Protein AF-A0A2W6C4I3-F1 (afdb_monomer_lite)

Foldseek 3Di:
DVQCVVVVWDWDDDPDFKIFTHDPPQTKIKGFAPFQVRLVVCVVVVVQPCWDRQTRMTIRRHNPDPVSVVSVSVVCNVVNDD

Structure (mmCIF, N/CA/C/O backbone):
data_AF-A0A2W6C4I3-F1
#
_entry.id   AF-A0A2W6C4I3-F1
#
loop_
_atom_site.group_PDB
_atom_site.id
_atom_site.type_symbol
_atom_site.label_atom_id
_atom_site.label_alt_id
_atom_site.label_comp_id
_atom_site.label_asym_id
_atom_site.label_entity_id
_atom_site.label_seq_id
_atom_site.pdbx_PDB_ins_code
_atom_site.Cartn_x
_atom_site.Cartn_y
_atom_site.Cartn_z
_atom_site.occupancy
_atom_site.B_iso_or_equiv
_atom_site.auth_seq_id
_atom_site.auth_comp_id
_atom_site.auth_asym_id
_atom_site.auth_atom_id
_atom_site.pdbx_PDB_model_num
ATOM 1 N N . MET A 1 1 ? 2.021 -11.015 0.546 1.00 58.78 1 MET A N 1
ATOM 2 C CA . MET A 1 1 ? 3.484 -11.021 0.301 1.00 58.78 1 MET A CA 1
ATOM 3 C C . MET A 1 1 ? 3.943 -12.115 -0.659 1.00 58.78 1 MET A C 1
ATOM 5 O O . MET A 1 1 ? 4.753 -11.818 -1.523 1.00 58.78 1 MET A O 1
ATOM 9 N N . ALA A 1 2 ? 3.445 -13.355 -0.553 1.00 71.50 2 ALA A N 1
ATOM 10 C CA . ALA A 1 2 ? 3.852 -14.434 -1.464 1.00 71.50 2 ALA A CA 1
ATOM 11 C C . ALA A 1 2 ? 3.561 -14.137 -2.948 1.00 71.50 2 ALA A C 1
ATOM 13 O O . ALA A 1 2 ? 4.394 -14.454 -3.785 1.00 71.50 2 ALA A O 1
ATOM 14 N N . CYS A 1 3 ? 2.433 -13.487 -3.269 1.00 78.31 3 CYS A N 1
ATOM 15 C CA . CYS A 1 3 ? 2.086 -13.219 -4.666 1.00 78.31 3 CYS A CA 1
ATOM 16 C C . CYS A 1 3 ? 2.932 -12.090 -5.298 1.00 78.31 3 CYS A C 1
ATOM 18 O O . CYS A 1 3 ? 3.475 -12.295 -6.369 1.00 78.31 3 CYS A O 1
ATOM 20 N N . LEU A 1 4 ? 3.238 -11.003 -4.573 1.00 78.94 4 LEU A N 1
ATOM 21 C CA . LEU A 1 4 ? 4.181 -9.968 -5.045 1.00 78.94 4 LEU A CA 1
ATOM 22 C C . LEU A 1 4 ? 5.572 -10.540 -5.355 1.00 78.94 4 LEU A C 1
ATOM 24 O O . LEU A 1 4 ? 6.203 -10.170 -6.339 1.00 78.94 4 LEU A O 1
ATOM 28 N N . ARG A 1 5 ? 6.044 -11.483 -4.528 1.00 74.44 5 ARG A N 1
ATOM 29 C CA . ARG A 1 5 ? 7.312 -12.182 -4.778 1.00 74.44 5 ARG A CA 1
ATOM 30 C C . ARG A 1 5 ? 7.227 -13.154 -5.959 1.00 74.44 5 ARG A C 1
ATOM 32 O O . ARG A 1 5 ? 8.247 -13.391 -6.596 1.00 74.44 5 ARG A O 1
ATOM 39 N N . ALA A 1 6 ? 6.049 -13.716 -6.235 1.00 74.69 6 ALA A N 1
ATOM 40 C CA . ALA A 1 6 ? 5.816 -14.574 -7.396 1.00 74.69 6 ALA A CA 1
ATOM 41 C C . ALA A 1 6 ? 5.833 -13.774 -8.710 1.00 74.69 6 ALA A C 1
ATOM 43 O O . ALA A 1 6 ? 6.347 -14.274 -9.705 1.00 74.69 6 ALA A O 1
ATOM 44 N N . ASP A 1 7 ? 5.388 -12.516 -8.678 1.00 74.75 7 ASP A N 1
ATOM 45 C CA . ASP A 1 7 ? 5.451 -11.579 -9.810 1.00 74.75 7 ASP A CA 1
ATOM 46 C C . ASP A 1 7 ? 6.811 -10.861 -9.935 1.00 74.75 7 ASP A C 1
ATOM 48 O O . ASP A 1 7 ? 6.952 -9.884 -10.665 1.00 74.75 7 ASP A O 1
ATOM 52 N N . HIS A 1 8 ? 7.845 -11.347 -9.235 1.00 76.81 8 HIS A N 1
ATOM 53 C CA . HIS A 1 8 ? 9.205 -10.791 -9.242 1.00 76.81 8 HIS A CA 1
ATOM 54 C C . HIS A 1 8 ? 9.308 -9.316 -8.810 1.00 76.81 8 HIS A C 1
ATOM 56 O O . HIS A 1 8 ? 10.321 -8.661 -9.073 1.00 76.81 8 HIS A O 1
ATOM 62 N N . LEU A 1 9 ? 8.312 -8.801 -8.085 1.00 78.31 9 LEU A N 1
ATOM 63 C CA . LEU A 1 9 ? 8.372 -7.460 -7.519 1.00 78.31 9 LEU A CA 1
ATOM 64 C C . LEU A 1 9 ? 9.282 -7.460 -6.289 1.00 78.31 9 LEU A C 1
ATOM 66 O O . LEU A 1 9 ? 9.140 -8.270 -5.366 1.00 78.31 9 LEU A O 1
ATOM 70 N N . ALA A 1 10 ? 10.236 -6.529 -6.273 1.00 83.06 10 ALA A N 1
ATOM 71 C CA . ALA A 1 10 ? 11.059 -6.287 -5.099 1.00 83.06 10 ALA A CA 1
ATOM 72 C C . ALA A 1 10 ? 10.165 -5.744 -3.983 1.00 83.06 10 ALA A C 1
ATOM 74 O O . ALA A 1 10 ? 9.441 -4.776 -4.191 1.00 83.06 10 ALA A O 1
ATOM 75 N N . VAL A 1 11 ? 10.211 -6.358 -2.803 1.00 86.19 11 VAL A N 1
ATOM 76 C CA . VAL A 1 11 ? 9.475 -5.866 -1.639 1.00 86.19 11 VAL A CA 1
ATOM 77 C C . VAL A 1 11 ? 10.423 -5.724 -0.465 1.00 86.19 11 VAL A C 1
ATOM 79 O O . VAL A 1 11 ? 11.113 -6.680 -0.106 1.00 86.19 11 VAL A O 1
ATOM 82 N N . ALA A 1 12 ? 10.429 -4.540 0.134 1.00 86.69 12 ALA A N 1
ATOM 83 C CA . ALA A 1 12 ? 11.175 -4.227 1.338 1.00 86.69 12 ALA A CA 1
ATOM 84 C C . ALA A 1 12 ? 10.208 -3.785 2.438 1.00 86.69 12 ALA A C 1
ATOM 86 O O . ALA A 1 12 ? 9.334 -2.955 2.209 1.00 86.69 12 ALA A O 1
ATOM 87 N N . GLU A 1 13 ? 10.367 -4.323 3.641 1.00 85.81 13 GLU A N 1
ATOM 88 C CA . GLU A 1 13 ? 9.648 -3.823 4.812 1.00 85.81 13 GLU A CA 1
ATOM 89 C C . GLU A 1 13 ? 10.226 -2.461 5.211 1.00 85.81 13 GLU A C 1
ATOM 91 O O . GLU A 1 13 ? 11.444 -2.288 5.298 1.00 85.81 13 GLU A O 1
ATOM 96 N N . VAL A 1 14 ? 9.351 -1.479 5.415 1.00 84.75 14 VAL A N 1
ATOM 97 C CA . VAL A 1 14 ? 9.716 -0.117 5.805 1.00 84.75 14 VAL A CA 1
ATOM 98 C C . VAL A 1 14 ? 8.949 0.223 7.074 1.00 84.75 14 VAL A C 1
ATOM 100 O O . VAL A 1 14 ? 7.801 0.647 7.032 1.00 84.75 14 VAL A O 1
ATOM 103 N N . GLY A 1 15 ? 9.593 0.033 8.223 1.00 82.19 15 GLY A N 1
ATOM 104 C CA . GLY A 1 15 ? 8.942 0.180 9.526 1.00 82.19 15 GLY A CA 1
ATOM 105 C C . GLY A 1 15 ? 8.191 -1.083 9.956 1.00 82.19 15 GLY A C 1
ATOM 106 O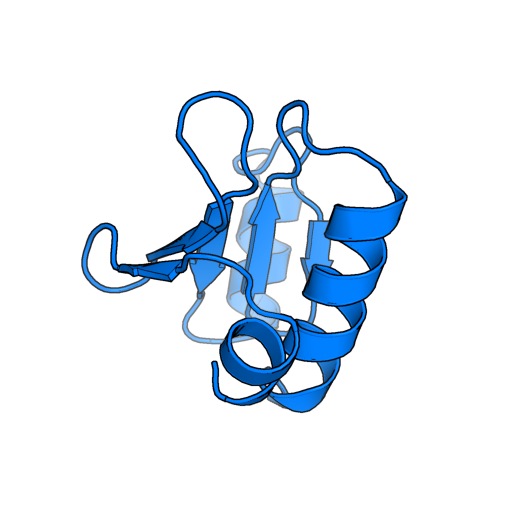 O . GLY A 1 15 ? 8.461 -2.169 9.455 1.00 82.19 15 GLY A O 1
ATOM 107 N N . GLN A 1 16 ? 7.296 -0.943 10.937 1.00 81.38 16 GLN A N 1
ATOM 108 C CA . GLN A 1 16 ? 6.582 -2.081 11.536 1.00 81.38 16 GLN A CA 1
ATOM 109 C C . GLN A 1 16 ? 5.323 -2.476 10.759 1.00 81.38 16 GLN A C 1
ATOM 111 O O . GLN A 1 16 ? 5.031 -3.660 10.652 1.00 81.38 16 GLN A O 1
ATOM 116 N N . ASP A 1 17 ? 4.633 -1.494 10.175 1.00 86.00 17 ASP A N 1
ATOM 117 C CA . ASP A 1 17 ? 3.338 -1.690 9.517 1.00 86.00 17 ASP A CA 1
ATOM 118 C C . ASP A 1 17 ? 3.328 -1.147 8.082 1.00 86.00 17 ASP A C 1
ATOM 120 O O . ASP A 1 17 ? 2.280 -0.797 7.549 1.00 86.00 17 ASP A O 1
ATOM 124 N N . ALA A 1 18 ? 4.487 -1.023 7.433 1.00 87.19 18 ALA A N 1
ATOM 125 C CA . ALA A 1 18 ? 4.554 -0.552 6.055 1.00 87.19 18 ALA A CA 1
ATOM 126 C C . ALA A 1 18 ? 5.602 -1.293 5.228 1.00 87.19 18 ALA A C 1
ATOM 128 O O . ALA A 1 18 ? 6.564 -1.867 5.740 1.00 87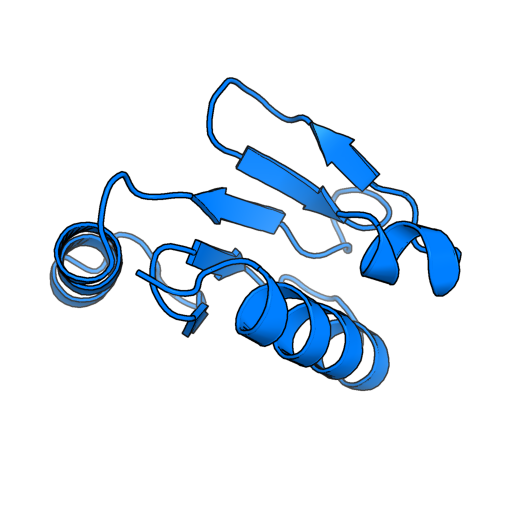.19 18 ALA A O 1
ATOM 129 N N . MET A 1 19 ? 5.379 -1.322 3.919 1.00 89.94 19 MET A N 1
ATOM 130 C CA . MET A 1 19 ? 6.208 -2.031 2.954 1.00 89.94 19 MET A CA 1
ATOM 131 C C . MET A 1 19 ? 6.349 -1.206 1.678 1.00 89.94 19 MET A C 1
ATOM 133 O O . MET A 1 19 ? 5.374 -0.682 1.150 1.00 89.94 19 MET A O 1
ATOM 137 N N . GLN A 1 20 ? 7.570 -1.110 1.171 1.00 89.00 20 GLN A N 1
ATOM 138 C CA . GLN A 1 20 ? 7.891 -0.546 -0.130 1.00 89.00 20 GLN A CA 1
ATOM 139 C C . GLN A 1 20 ? 7.898 -1.664 -1.168 1.00 89.00 20 GLN A C 1
ATOM 141 O O . GLN A 1 20 ? 8.560 -2.687 -0.987 1.00 89.00 20 GLN A O 1
ATOM 146 N N . ILE A 1 21 ? 7.197 -1.442 -2.269 1.00 88.50 21 ILE A N 1
ATOM 147 C CA . ILE A 1 21 ? 7.209 -2.303 -3.445 1.00 88.50 21 ILE A CA 1
ATOM 148 C C . ILE A 1 21 ? 7.999 -1.571 -4.536 1.00 88.50 21 ILE A C 1
ATOM 150 O O . ILE A 1 21 ? 7.909 -0.351 -4.675 1.00 88.50 21 ILE A O 1
ATOM 154 N N . GLY A 1 22 ? 8.857 -2.289 -5.252 1.00 84.94 22 GLY A N 1
ATOM 155 C CA . GLY A 1 22 ? 9.783 -1.704 -6.216 1.00 84.94 22 GLY A CA 1
ATOM 156 C C . GLY A 1 22 ? 10.842 -0.806 -5.564 1.00 84.94 22 GLY A C 1
ATOM 157 O O . GLY A 1 22 ? 11.236 -0.985 -4.409 1.00 84.94 22 GLY A O 1
ATOM 158 N N . THR A 1 23 ? 11.342 0.165 -6.326 1.00 82.31 23 THR A N 1
ATOM 159 C CA . THR A 1 23 ? 12.402 1.087 -5.892 1.00 82.31 23 THR A CA 1
ATOM 160 C C . THR A 1 23 ? 11.839 2.453 -5.510 1.00 82.31 23 THR A C 1
ATOM 162 O O . THR A 1 23 ? 11.155 3.088 -6.309 1.00 82.31 23 THR A O 1
ATOM 165 N N . SER A 1 24 ? 12.186 2.955 -4.325 1.00 76.88 24 SER A N 1
ATOM 166 C CA . SER A 1 24 ? 11.917 4.350 -3.944 1.00 76.88 24 SER A CA 1
ATOM 167 C C . SER A 1 24 ? 12.702 5.323 -4.850 1.00 76.88 24 SER A C 1
ATOM 169 O O . SER A 1 24 ? 13.841 5.008 -5.207 1.00 76.88 24 SER A O 1
ATOM 171 N N . PRO A 1 25 ? 12.150 6.495 -5.230 1.00 78.00 25 PRO A N 1
ATOM 172 C CA . PRO A 1 25 ? 10.860 7.061 -4.813 1.00 78.00 25 PRO A CA 1
ATOM 173 C C . PRO A 1 25 ? 9.678 6.724 -5.737 1.00 78.00 25 PRO A C 1
ATOM 175 O O . PRO A 1 25 ? 8.576 7.200 -5.498 1.00 78.00 25 PRO A O 1
ATOM 178 N N . SER A 1 26 ? 9.893 5.963 -6.812 1.00 82.12 26 SER A N 1
ATOM 179 C CA . SER A 1 26 ? 8.868 5.734 -7.838 1.00 82.12 26 SER A CA 1
ATOM 180 C C . SER A 1 26 ? 7.944 4.554 -7.545 1.00 82.12 26 SER A C 1
ATOM 182 O O . SER A 1 26 ? 6.822 4.547 -8.032 1.00 82.12 26 SER A O 1
ATOM 184 N N . GLY A 1 27 ? 8.410 3.556 -6.794 1.00 84.38 27 GLY A N 1
ATOM 185 C CA . GLY A 1 27 ? 7.640 2.353 -6.489 1.00 84.38 27 GLY A CA 1
ATOM 186 C C . GLY A 1 27 ? 6.545 2.597 -5.444 1.00 84.38 27 GLY A C 1
ATOM 187 O O . GLY A 1 27 ? 6.701 3.493 -4.606 1.00 84.38 27 GLY A O 1
ATOM 188 N N . PRO A 1 28 ? 5.469 1.793 -5.438 1.00 89.88 28 PRO A N 1
ATOM 189 C CA . PRO A 1 28 ? 4.362 1.993 -4.518 1.00 89.88 28 PRO A CA 1
ATOM 190 C C . PRO A 1 28 ? 4.741 1.662 -3.068 1.00 89.88 28 PRO A C 1
ATOM 192 O O . PRO A 1 28 ? 5.578 0.798 -2.798 1.00 89.88 28 PRO A O 1
ATOM 195 N N . THR A 1 29 ? 4.089 2.316 -2.110 1.00 90.31 29 THR A N 1
ATOM 196 C CA . THR A 1 29 ? 4.213 1.990 -0.680 1.00 90.31 29 THR A CA 1
ATOM 197 C C . THR A 1 29 ? 2.879 1.470 -0.166 1.00 90.31 29 THR A C 1
ATOM 199 O O . THR A 1 29 ? 1.837 2.018 -0.495 1.00 90.31 29 THR A O 1
ATOM 202 N N . VAL A 1 30 ? 2.887 0.444 0.674 1.00 89.19 30 VAL A N 1
ATOM 203 C CA . VAL A 1 30 ? 1.690 -0.082 1.332 1.00 89.19 30 VAL A CA 1
ATOM 204 C C . VAL A 1 30 ? 1.831 0.103 2.831 1.00 89.19 30 VAL A C 1
ATOM 206 O O . VAL A 1 30 ? 2.809 -0.367 3.404 1.00 89.19 30 VAL A O 1
ATOM 209 N N . ALA A 1 31 ? 0.858 0.744 3.468 1.00 89.31 31 ALA A N 1
ATOM 210 C CA . ALA A 1 31 ? 0.742 0.810 4.921 1.00 89.31 31 ALA A CA 1
ATOM 211 C C . ALA A 1 31 ? -0.423 -0.070 5.390 1.00 89.31 31 ALA A C 1
ATOM 213 O O . ALA A 1 31 ? -1.481 -0.077 4.769 1.00 89.31 31 ALA A O 1
ATOM 214 N N . PHE A 1 32 ? -0.251 -0.806 6.479 1.00 87.81 32 PHE A N 1
ATOM 215 C CA . PHE A 1 32 ? -1.259 -1.689 7.050 1.00 87.81 32 PHE A CA 1
ATOM 216 C C . PHE A 1 32 ? -1.827 -1.055 8.311 1.00 87.81 32 PHE A C 1
ATOM 218 O O . PHE A 1 32 ? -1.105 -0.708 9.240 1.00 87.81 32 PHE A O 1
ATOM 225 N N . ALA A 1 33 ? -3.143 -0.907 8.348 1.00 86.81 33 ALA A N 1
ATOM 226 C CA . ALA A 1 33 ? -3.864 -0.532 9.546 1.00 86.81 33 ALA A CA 1
ATOM 227 C C . ALA A 1 33 ? -4.302 -1.793 10.316 1.00 86.81 33 ALA A C 1
ATOM 229 O O . ALA A 1 33 ? -4.502 -2.853 9.716 1.00 86.81 33 ALA A O 1
ATOM 230 N N . PRO A 1 34 ? -4.546 -1.690 11.636 1.00 85.38 34 PRO A N 1
ATOM 231 C CA . PRO A 1 34 ? -4.999 -2.828 12.438 1.00 85.38 34 PRO A CA 1
ATOM 232 C C . PRO A 1 34 ? -6.341 -3.420 11.983 1.00 85.38 34 PRO A C 1
ATOM 234 O O . PRO A 1 34 ? -6.607 -4.597 12.211 1.00 85.38 34 PRO A O 1
ATOM 237 N N . THR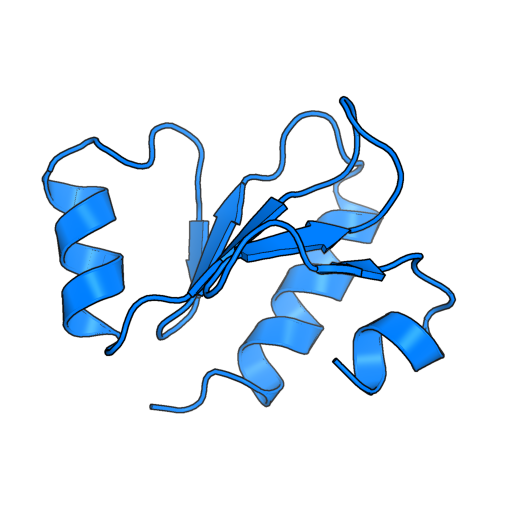 A 1 35 ? -7.209 -2.606 11.370 1.00 83.88 35 THR A N 1
ATOM 238 C CA . THR A 1 35 ? -8.522 -3.026 10.859 1.00 83.88 35 THR A CA 1
ATOM 239 C C . THR A 1 35 ? -8.885 -2.269 9.577 1.00 83.88 35 THR A C 1
ATOM 241 O O . THR A 1 35 ? -8.375 -1.165 9.359 1.00 83.88 35 THR A O 1
ATOM 244 N N . PRO A 1 36 ? -9.816 -2.792 8.755 1.00 83.38 36 PRO A N 1
ATOM 245 C CA . PRO A 1 3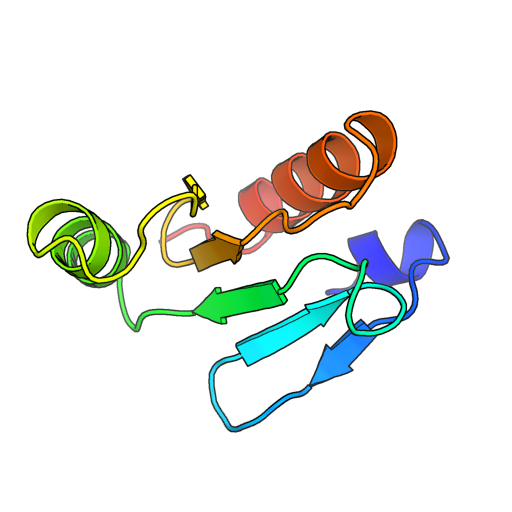6 ? -10.350 -2.051 7.612 1.00 83.38 36 PRO A CA 1
ATOM 246 C C . PRO A 1 36 ? -10.980 -0.708 7.997 1.00 83.38 36 PRO A C 1
ATOM 248 O O . PRO A 1 36 ? -10.776 0.292 7.316 1.00 83.38 36 PRO A O 1
ATOM 251 N N . GLY A 1 37 ? -11.682 -0.656 9.134 1.00 82.25 37 GLY A N 1
ATOM 252 C CA . GLY A 1 37 ? -12.255 0.591 9.649 1.00 82.25 37 GLY A CA 1
ATOM 253 C C . GLY A 1 37 ? -11.188 1.630 10.005 1.00 82.25 37 GLY A C 1
ATOM 254 O O . GLY A 1 37 ? -11.386 2.816 9.759 1.00 82.25 37 GLY A O 1
ATOM 255 N N . ALA A 1 38 ? -10.032 1.198 10.518 1.00 84.62 38 ALA A N 1
ATOM 256 C CA . ALA A 1 38 ? -8.906 2.092 10.779 1.00 84.62 38 ALA A CA 1
ATOM 257 C C . ALA A 1 38 ? -8.275 2.615 9.477 1.00 84.62 38 ALA A C 1
ATOM 259 O O . ALA A 1 38 ? -7.979 3.801 9.389 1.00 84.62 38 ALA A O 1
ATOM 260 N N . ALA A 1 39 ? -8.127 1.773 8.447 1.00 85.38 39 ALA A N 1
ATOM 261 C CA . ALA A 1 39 ? -7.631 2.218 7.139 1.00 85.38 39 ALA A CA 1
ATOM 262 C C . ALA A 1 39 ? -8.575 3.244 6.487 1.00 85.38 39 ALA A C 1
ATOM 264 O O . ALA A 1 39 ? -8.130 4.273 5.981 1.00 85.38 39 ALA A O 1
ATOM 265 N N . GLN A 1 40 ? -9.888 3.009 6.569 1.00 81.56 40 GLN A N 1
ATOM 266 C CA . GLN A 1 40 ? -10.903 3.959 6.104 1.00 81.56 40 GLN A CA 1
ATOM 267 C C . GLN A 1 40 ? -10.878 5.270 6.894 1.00 81.56 40 GLN A C 1
ATOM 269 O O . GLN A 1 40 ? -11.031 6.336 6.301 1.00 81.56 40 GLN A O 1
ATOM 274 N N . ALA A 1 41 ? -10.652 5.216 8.210 1.00 82.12 41 ALA A N 1
ATOM 275 C CA . ALA A 1 41 ? -10.523 6.417 9.031 1.00 82.12 41 ALA A CA 1
ATOM 276 C C . ALA A 1 41 ? -9.357 7.299 8.558 1.00 82.12 41 ALA A C 1
ATOM 278 O O . ALA A 1 41 ? -9.544 8.497 8.382 1.00 82.12 41 ALA A O 1
ATOM 279 N N . LEU A 1 42 ? -8.202 6.705 8.230 1.00 81.62 42 LEU A N 1
ATOM 280 C CA . LEU A 1 42 ? -7.063 7.445 7.670 1.00 81.62 42 LEU A CA 1
ATOM 281 C C . LEU A 1 42 ? -7.415 8.135 6.336 1.00 81.62 42 LEU A C 1
ATOM 283 O O . LEU A 1 42 ? -6.930 9.235 6.057 1.00 81.62 42 LEU A O 1
ATOM 287 N N . GLN A 1 43 ? -8.275 7.513 5.521 1.00 78.94 43 GLN A N 1
ATOM 288 C CA . GLN A 1 43 ? -8.776 8.111 4.281 1.00 78.94 43 GLN A CA 1
ATOM 289 C C . GLN A 1 43 ? -9.722 9.283 4.526 1.00 78.94 43 GLN A C 1
ATOM 291 O O . GLN A 1 43 ? -9.595 10.318 3.871 1.00 78.94 43 GLN A O 1
ATOM 296 N N . ILE A 1 44 ? -10.635 9.140 5.484 1.00 77.44 44 ILE A N 1
ATOM 297 C CA . ILE A 1 44 ? -11.595 10.181 5.863 1.00 77.44 44 ILE A CA 1
ATOM 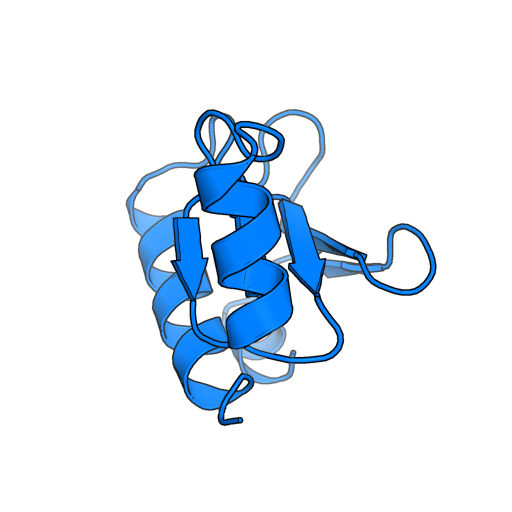298 C C . ILE A 1 44 ? -10.884 11.383 6.494 1.00 77.44 44 ILE A C 1
ATOM 300 O O . ILE A 1 44 ? -11.194 12.523 6.150 1.00 77.44 44 ILE A O 1
ATOM 304 N N . ASP A 1 45 ? -9.890 11.138 7.348 1.00 78.44 45 ASP A N 1
ATOM 305 C CA . ASP A 1 45 ? -9.099 12.177 8.020 1.00 78.44 45 ASP A CA 1
ATOM 306 C C . ASP A 1 45 ? -8.147 12.917 7.061 1.00 78.44 45 ASP A C 1
ATOM 308 O O . ASP A 1 45 ? -7.414 13.821 7.467 1.00 78.44 45 ASP A O 1
ATOM 312 N N . GLY A 1 46 ? -8.137 12.545 5.775 1.00 71.06 46 GLY A N 1
ATOM 313 C CA . GLY A 1 46 ? -7.293 13.159 4.756 1.00 71.06 46 GLY A CA 1
ATOM 314 C C . GLY A 1 46 ? -5.804 12.878 4.957 1.00 71.06 46 GLY A C 1
ATOM 315 O O . GLY A 1 46 ? -4.975 13.565 4.364 1.00 71.06 46 GLY A O 1
ATOM 316 N N . GLN A 1 47 ? -5.451 11.882 5.774 1.00 70.31 47 GLN A N 1
ATOM 317 C CA . GLN A 1 47 ? -4.060 11.497 6.020 1.00 70.31 47 GLN A CA 1
ATOM 318 C C . GLN A 1 47 ? -3.469 10.666 4.874 1.00 70.31 47 GLN A C 1
ATOM 320 O O . GLN A 1 47 ? -2.250 10.553 4.777 1.00 70.31 47 GLN A O 1
ATOM 325 N N . VAL A 1 48 ? -4.311 10.132 3.981 1.00 69.94 48 VAL A N 1
ATOM 326 C CA . VAL A 1 48 ? -3.895 9.284 2.848 1.00 69.94 48 VAL A CA 1
ATOM 327 C C . VAL A 1 48 ? -4.166 9.952 1.493 1.00 69.94 48 VAL A C 1
ATOM 329 O O . VAL A 1 48 ? -4.728 9.353 0.581 1.00 69.94 48 VAL A O 1
ATOM 332 N N . GLN A 1 49 ? -3.819 11.234 1.338 1.00 69.81 49 GLN A N 1
ATOM 333 C CA . GLN A 1 49 ? -4.030 11.927 0.059 1.00 69.81 49 GLN A CA 1
ATOM 334 C C . GLN A 1 49 ? -3.315 11.201 -1.090 1.00 69.81 49 GLN A C 1
ATOM 336 O O . GLN A 1 49 ? -2.093 11.084 -1.097 1.00 69.81 49 GLN A O 1
ATOM 341 N N . GLY A 1 50 ? -4.099 10.718 -2.057 1.00 74.81 50 GLY A N 1
ATOM 342 C CA . GLY A 1 50 ? -3.601 9.938 -3.191 1.00 74.81 50 GLY A CA 1
ATOM 343 C C . GLY A 1 50 ? -3.366 8.453 -2.899 1.00 74.81 50 GLY A C 1
ATOM 344 O O . GLY A 1 50 ? -2.861 7.767 -3.777 1.00 74.81 50 GLY A O 1
ATOM 345 N N . GLY A 1 51 ? -3.714 7.960 -1.707 1.00 82.56 51 GLY A N 1
ATOM 346 C CA . GLY A 1 51 ? -3.678 6.542 -1.361 1.00 82.56 51 GLY A CA 1
ATOM 347 C C . GLY A 1 51 ? -5.030 5.851 -1.562 1.00 82.56 51 GLY A C 1
ATOM 348 O O . GLY A 1 51 ? -6.086 6.439 -1.324 1.00 82.56 51 GLY A O 1
ATOM 349 N N . GLU A 1 52 ? -4.995 4.590 -1.972 1.00 85.94 52 GLU A N 1
ATOM 350 C CA . GLU A 1 52 ? -6.157 3.722 -2.137 1.00 85.94 52 GLU A CA 1
ATOM 351 C C . GLU A 1 52 ? -6.293 2.762 -0.952 1.00 85.94 52 GLU A C 1
ATOM 353 O O . GLU A 1 52 ? -5.332 2.106 -0.555 1.00 85.94 52 GLU A O 1
ATOM 358 N N . VAL A 1 53 ? -7.492 2.659 -0.374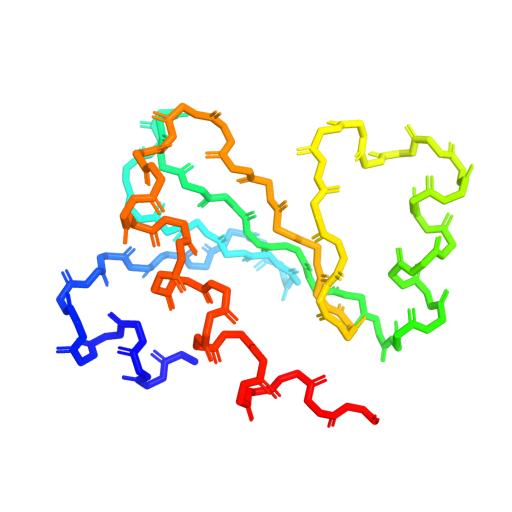 1.00 87.44 53 VAL A N 1
ATOM 359 C CA . VAL A 1 53 ? -7.762 1.733 0.734 1.00 87.44 53 VAL A CA 1
ATOM 360 C C . VAL A 1 53 ? -8.262 0.396 0.198 1.00 87.44 53 VAL A C 1
ATOM 362 O O . VAL A 1 53 ? -9.318 0.317 -0.426 1.00 87.44 53 VAL A O 1
ATOM 365 N N . ILE A 1 54 ? -7.538 -0.673 0.522 1.00 87.19 54 ILE A N 1
ATOM 366 C CA . ILE A 1 54 ? -7.850 -2.053 0.147 1.00 87.19 54 ILE A CA 1
ATOM 367 C C . ILE A 1 54 ? -7.938 -2.873 1.433 1.00 87.19 54 ILE A C 1
ATOM 369 O O . ILE A 1 54 ? -6.928 -3.300 1.995 1.00 87.19 54 ILE A O 1
ATOM 373 N N . GLY A 1 55 ? -9.158 -3.076 1.936 1.00 86.75 55 GLY A N 1
ATOM 374 C CA . GLY A 1 55 ? -9.384 -3.729 3.229 1.00 86.75 55 GLY A CA 1
ATOM 375 C C . GLY A 1 55 ? -8.689 -2.969 4.359 1.00 86.75 55 GLY A C 1
ATOM 376 O O . GLY A 1 55 ? -9.002 -1.806 4.596 1.00 86.75 55 GLY A O 1
ATOM 377 N N . SER A 1 56 ? -7.761 -3.623 5.061 1.00 88.06 56 SER A N 1
ATOM 378 C CA . SER A 1 56 ? -6.935 -2.999 6.104 1.00 88.06 56 SER A CA 1
ATOM 379 C C . SER A 1 56 ? -5.636 -2.366 5.595 1.00 88.06 56 SER A C 1
ATOM 381 O O . SER A 1 56 ? -4.876 -1.846 6.405 1.00 88.06 56 SER A O 1
ATOM 383 N N . ALA A 1 57 ? -5.355 -2.388 4.291 1.00 88.25 57 ALA A N 1
ATOM 384 C CA . ALA A 1 57 ? -4.172 -1.755 3.714 1.00 88.25 57 ALA A CA 1
ATOM 385 C C . ALA A 1 57 ? -4.499 -0.428 3.025 1.00 88.25 57 ALA A C 1
ATOM 387 O O . ALA A 1 57 ? -5.589 -0.233 2.495 1.00 88.25 57 ALA A O 1
ATOM 388 N N . VAL A 1 58 ? -3.511 0.458 2.996 1.00 89.62 58 VAL A N 1
ATOM 389 C CA . VAL A 1 58 ? -3.501 1.710 2.247 1.00 89.62 58 VAL A CA 1
ATOM 390 C C . VAL A 1 58 ? -2.347 1.646 1.253 1.00 89.62 58 VAL A C 1
ATOM 392 O O . VAL A 1 58 ? -1.185 1.578 1.656 1.00 89.62 58 VAL A O 1
ATOM 395 N N . LEU A 1 59 ? -2.665 1.640 -0.036 1.00 90.00 59 LEU A N 1
ATOM 396 C CA . LEU A 1 59 ? -1.723 1.640 -1.147 1.00 90.00 59 LEU A CA 1
ATOM 397 C C . LEU A 1 59 ? -1.459 3.075 -1.602 1.00 90.00 59 LEU A C 1
ATOM 399 O O . LEU A 1 59 ? -2.359 3.761 -2.063 1.00 90.00 59 LEU A O 1
ATOM 403 N N . TYR A 1 60 ? -0.212 3.511 -1.526 1.00 89.56 60 TYR A N 1
ATOM 404 C CA . TYR A 1 60 ? 0.268 4.767 -2.086 1.00 89.56 60 TYR A CA 1
ATOM 405 C C . TYR A 1 60 ? 0.942 4.473 -3.429 1.00 89.56 60 TYR A C 1
ATOM 407 O O . TYR A 1 60 ? 2.023 3.878 -3.436 1.00 89.56 60 TYR A O 1
ATOM 415 N N . PRO A 1 61 ? 0.327 4.858 -4.558 1.00 85.81 61 PRO A N 1
ATOM 416 C CA . PRO A 1 61 ? 0.802 4.483 -5.882 1.00 85.81 61 PRO A CA 1
ATOM 417 C C . PRO A 1 61 ? 2.098 5.191 -6.290 1.00 85.81 61 PRO A C 1
ATOM 419 O O . PRO A 1 61 ? 2.895 4.640 -7.047 1.00 85.81 61 PRO A O 1
ATOM 422 N N . HIS A 1 62 ? 2.331 6.404 -5.775 1.00 84.56 62 HIS A N 1
ATOM 423 C CA . HIS A 1 62 ? 3.425 7.285 -6.200 1.00 84.56 62 HIS A CA 1
ATOM 424 C C . HIS A 1 62 ? 3.436 7.480 -7.726 1.00 84.56 62 HIS A C 1
ATOM 426 O O . HIS A 1 62 ? 2.441 7.935 -8.283 1.00 84.56 62 HIS A O 1
ATOM 432 N N . ALA A 1 63 ? 4.554 7.173 -8.393 1.00 82.56 63 ALA A N 1
ATOM 433 C CA . ALA A 1 63 ? 4.720 7.247 -9.846 1.00 82.56 63 ALA A CA 1
ATOM 434 C C . ALA A 1 63 ? 4.859 5.848 -10.476 1.00 82.56 63 ALA A C 1
ATOM 436 O O . ALA A 1 63 ? 5.459 5.707 -11.547 1.00 82.56 63 ALA A O 1
ATOM 437 N N . ALA A 1 64 ? 4.359 4.815 -9.794 1.00 84.69 64 ALA A N 1
ATOM 438 C CA . ALA A 1 64 ? 4.380 3.458 -10.308 1.00 84.69 64 ALA A CA 1
ATOM 439 C C . ALA A 1 64 ? 3.428 3.337 -11.509 1.00 84.69 64 ALA A C 1
ATOM 441 O O . ALA A 1 64 ? 2.377 3.982 -11.530 1.00 84.69 64 ALA A O 1
ATOM 442 N N . PRO A 1 65 ? 3.775 2.535 -12.527 1.00 85.19 65 PRO A N 1
ATOM 443 C CA . PRO A 1 65 ? 2.913 2.347 -13.683 1.00 85.19 65 PRO A CA 1
ATOM 444 C C . PRO A 1 65 ? 1.632 1.597 -13.298 1.00 85.19 65 PRO A C 1
ATOM 446 O O . PRO A 1 65 ? 1.676 0.652 -12.511 1.00 85.19 65 PRO A O 1
ATOM 449 N N . ASP A 1 66 ? 0.511 1.945 -13.934 1.00 84.56 66 ASP A N 1
ATOM 450 C CA . ASP A 1 66 ? -0.809 1.345 -13.670 1.00 84.56 66 ASP A CA 1
ATOM 451 C C . ASP A 1 66 ? -0.795 -0.191 -13.705 1.00 84.56 66 ASP A C 1
ATOM 453 O O . ASP A 1 66 ? -1.439 -0.849 -12.893 1.00 84.56 66 ASP A O 1
ATOM 457 N N . SER A 1 67 ? -0.011 -0.791 -14.608 1.00 83.62 67 SER A N 1
ATOM 458 C CA . SER A 1 67 ? 0.110 -2.249 -14.707 1.00 83.62 67 SER A CA 1
ATOM 459 C C . SER A 1 67 ? 0.757 -2.894 -13.479 1.00 83.62 67 SER A C 1
ATOM 461 O O . SER A 1 67 ? 0.471 -4.052 -13.184 1.00 83.62 67 SER A O 1
ATOM 463 N N . GLU A 1 68 ? 1.663 -2.186 -12.800 1.00 84.19 68 GLU A N 1
ATOM 464 C CA . GLU A 1 68 ? 2.277 -2.637 -11.545 1.00 84.19 68 GLU A CA 1
ATOM 465 C C . GLU A 1 68 ? 1.301 -2.441 -10.382 1.00 84.19 68 GLU A C 1
ATOM 467 O O . GLU A 1 68 ? 1.097 -3.367 -9.599 1.00 84.19 68 GLU A O 1
ATOM 472 N N . LEU A 1 69 ? 0.627 -1.289 -10.322 1.00 86.75 69 LEU A N 1
ATOM 473 C CA . LEU A 1 69 ? -0.386 -0.997 -9.303 1.00 86.75 69 LEU A CA 1
ATOM 474 C C . LEU A 1 69 ? -1.509 -2.031 -9.300 1.00 86.75 69 LEU A C 1
ATOM 476 O O . LEU A 1 69 ? -1.799 -2.611 -8.257 1.00 86.75 69 LEU A O 1
ATOM 480 N N . GLN A 1 70 ? -2.030 -2.380 -10.474 1.00 87.75 70 GLN A N 1
ATOM 481 C CA . GLN A 1 70 ? -3.097 -3.369 -10.597 1.00 87.75 70 GLN A CA 1
ATOM 482 C C . GLN A 1 70 ? -2.682 -4.762 -10.083 1.00 87.75 70 GLN A C 1
ATOM 484 O O . GLN A 1 70 ? -3.490 -5.483 -9.491 1.00 87.75 70 GLN A O 1
ATOM 489 N N . GLN A 1 71 ? -1.417 -5.155 -10.276 1.00 87.06 71 GLN A N 1
ATOM 490 C CA . GLN A 1 71 ? -0.883 -6.405 -9.718 1.00 87.06 71 GLN A CA 1
ATOM 491 C C . GLN A 1 71 ? -0.784 -6.325 -8.194 1.00 87.06 71 GLN A C 1
ATOM 493 O O . GLN A 1 71 ? -1.177 -7.259 -7.488 1.00 87.06 71 GLN A O 1
ATOM 498 N N . VAL A 1 72 ? -0.303 -5.192 -7.679 1.00 87.19 72 VAL A N 1
ATOM 499 C CA . VAL A 1 72 ? -0.200 -4.941 -6.242 1.00 87.19 72 VAL A CA 1
ATOM 500 C C . VAL A 1 72 ? -1.576 -4.978 -5.579 1.00 87.19 72 VAL A C 1
ATOM 502 O O . VAL A 1 72 ? -1.751 -5.702 -4.599 1.00 87.19 72 VAL A O 1
ATOM 505 N N . GLU A 1 73 ? -2.561 -4.278 -6.134 1.00 87.81 73 GLU A N 1
ATOM 506 C CA . GLU A 1 73 ? -3.950 -4.246 -5.666 1.00 87.81 73 GLU A CA 1
ATOM 507 C C . GLU A 1 73 ? -4.569 -5.644 -5.627 1.00 87.81 73 GLU A C 1
ATOM 509 O O . GLU A 1 73 ? -5.084 -6.076 -4.589 1.00 87.81 73 GLU A O 1
ATOM 514 N N . ALA A 1 74 ? -4.457 -6.394 -6.730 1.00 86.94 74 ALA A N 1
ATOM 515 C CA . ALA A 1 74 ? -4.968 -7.758 -6.822 1.00 86.94 74 ALA A CA 1
ATOM 516 C C . ALA A 1 74 ? -4.325 -8.674 -5.771 1.00 86.94 74 ALA A C 1
ATOM 518 O O . ALA A 1 74 ? -4.995 -9.532 -5.186 1.00 86.94 74 ALA A O 1
ATOM 519 N N . CYS A 1 75 ? -3.036 -8.475 -5.496 1.00 86.00 75 CYS A N 1
ATOM 520 C CA . CYS A 1 75 ? -2.322 -9.227 -4.479 1.00 86.00 75 CYS A CA 1
ATOM 521 C C . CYS A 1 75 ? -2.751 -8.862 -3.057 1.00 86.00 75 CYS A C 1
ATOM 523 O O . CYS A 1 75 ? -2.941 -9.741 -2.208 1.00 86.00 75 CYS A O 1
ATOM 525 N N . LEU A 1 76 ? -2.896 -7.564 -2.783 1.00 85.12 76 LEU A N 1
ATOM 526 C CA . LEU A 1 76 ? -3.335 -7.058 -1.489 1.00 85.12 76 LEU A CA 1
ATOM 527 C C . LEU A 1 76 ? -4.735 -7.570 -1.172 1.00 85.12 76 LEU A C 1
ATOM 529 O O . LEU A 1 76 ? -4.921 -8.133 -0.097 1.00 85.12 76 LEU A O 1
ATOM 533 N N . ALA A 1 77 ? -5.664 -7.512 -2.128 1.00 84.44 77 ALA A N 1
ATOM 534 C CA . ALA A 1 77 ? -7.036 -7.997 -1.974 1.00 84.44 77 ALA A CA 1
ATOM 535 C C . ALA A 1 77 ? -7.133 -9.482 -1.555 1.00 84.44 77 ALA A C 1
ATOM 537 O O . ALA A 1 77 ? -8.096 -9.889 -0.901 1.00 84.44 77 ALA A O 1
ATOM 538 N N . GLN A 1 78 ? -6.133 -10.307 -1.886 1.00 82.62 78 GLN A N 1
ATOM 539 C CA . GLN A 1 78 ? -6.067 -11.698 -1.421 1.00 82.62 78 GLN A CA 1
ATOM 540 C C . GLN A 1 78 ? -5.618 -11.818 0.040 1.00 82.62 78 GLN A C 1
ATOM 542 O O . GLN A 1 78 ? -6.057 -12.736 0.735 1.00 82.62 78 GLN A O 1
ATOM 547 N N . GLY A 1 79 ? -4.732 -10.925 0.488 1.00 74.81 79 GLY A N 1
ATOM 548 C CA . GLY A 1 79 ? -4.077 -10.991 1.796 1.00 74.81 79 GLY A CA 1
ATOM 549 C C . GLY A 1 79 ? -4.757 -10.190 2.907 1.00 74.81 79 GLY A C 1
ATOM 550 O O . GLY A 1 79 ? -4.680 -10.589 4.063 1.00 74.81 79 GLY A O 1
ATOM 551 N N . VAL A 1 80 ? -5.436 -9.092 2.578 1.00 71.00 80 VAL A N 1
ATOM 552 C CA . VAL A 1 80 ? -6.005 -8.129 3.546 1.00 71.00 80 VAL A CA 1
ATOM 553 C C . VAL A 1 80 ? -7.471 -8.406 3.886 1.00 71.00 80 VAL A C 1
ATOM 555 O O . VAL A 1 80 ? -8.239 -7.490 4.180 1.00 71.00 80 VAL A O 1
ATOM 558 N N . LYS A 1 81 ? -7.876 -9.681 3.842 1.00 58.53 81 LYS A N 1
ATOM 559 C CA . LYS A 1 81 ? -9.217 -10.111 4.253 1.00 58.53 81 LYS A CA 1
ATOM 560 C C . LYS A 1 81 ? -9.357 -9.955 5.770 1.00 58.53 81 LYS A C 1
ATOM 562 O O . LYS A 1 81 ? -8.940 -10.835 6.518 1.00 58.53 81 LYS A O 1
ATOM 567 N N . GLY A 1 82 ? -9.894 -8.812 6.186 1.00 47.66 82 GLY A N 1
ATOM 568 C CA . GLY A 1 82 ? -10.427 -8.564 7.527 1.00 47.66 82 GLY A CA 1
ATOM 569 C C . GLY A 1 82 ? -11.901 -8.915 7.588 1.00 47.66 82 GLY A C 1
ATOM 570 O O . GLY A 1 82 ? -12.618 -8.530 6.638 1.00 47.66 82 GLY A O 1
#

Secondary structure (DSSP, 8-state):
-HHHHHTT--EEE-SSSEEEESSTTTS-EEEE-SSHHHHHHHHHTTTTTTPEEETTEEEE-TT--HHHHHHHHHHHHHH---

Radius of gyration: 11.73 Å; chains: 1; bounding box: 25×28×27 Å

Sequence (82 aa):
MACLRADHLAVAEVGQDAMQIGTSPSGPTVAFAPTPGAAQALQIDGQVQGGEVIGSAVLYPHAAPDSELQQVEACLAQGVKG

pLDDT: mean 82.0, std 7.55, range [47.66, 90.31]